Protein AF-A0A439KAZ8-F1 (afdb_monomer)

Solvent-accessible surface area (backbone atoms only — not comparable to full-atom values): 4893 Å² total; per-residue (Å²): 91,75,58,44,74,49,67,38,80,48,71,54,53,93,57,64,35,56,37,33,40,60,22,34,46,27,37,37,38,39,65,33,69,65,40,39,59,51,28,49,86,87,20,62,66,23,35,38,26,29,75,41,46,41,61,51,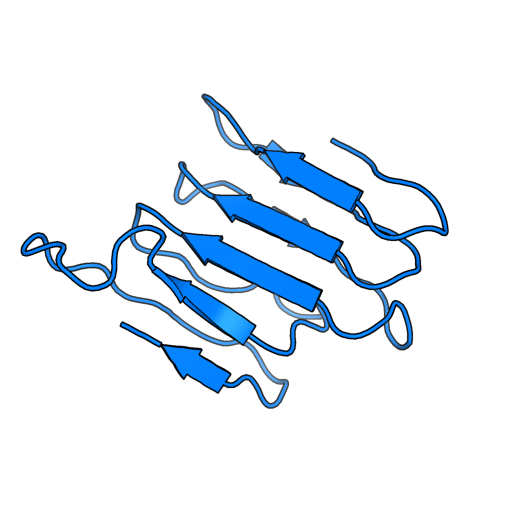41,79,84,37,55,48,48,31,43,30,43,70,51,69,85,58,84,75,89,62,54,81,41,76,45,94,66,84,54,48,78,43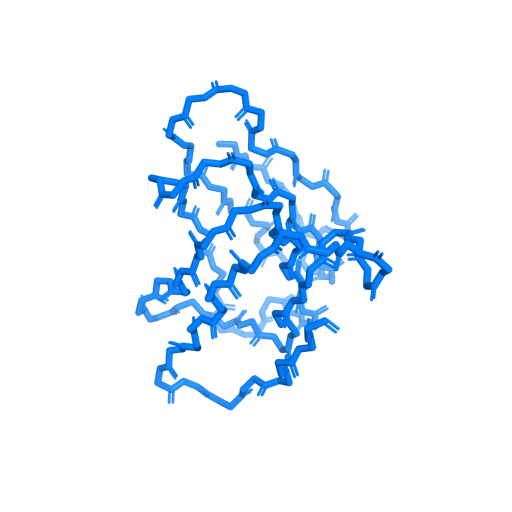,105

Foldseek 3Di:
DEADQEEEEEEQPPDAEEYEHQAYEYEYEAEDQNHAYAYAPHRYAYEYEYCAAYEYDERHDHAEYEHPDLPDPDDHHYHYYPDHHHYYD

Secondary structure (DSSP, 8-state):
-B--SS--EEE--SS--EEB--SS--EEEE-STT-EE---TTS-S-EEEESS-EEPPTT---SEEEES-TT--S---EE--SS--EEE-

Mean predicted aligned error: 2.5 Å

pLDDT: mean 96.09, std 2.54, range [87.62, 98.5]

Structure (mmCIF, N/CA/C/O backbone):
data_AF-A0A439KAZ8-F1
#
_entry.id   AF-A0A439KAZ8-F1
#
loop_
_atom_site.group_PDB
_atom_site.id
_atom_site.type_symbol
_atom_site.label_atom_id
_atom_site.label_alt_id
_atom_site.label_comp_id
_atom_site.label_asym_id
_atom_site.label_entity_id
_atom_site.label_seq_id
_atom_site.pdbx_PDB_ins_code
_atom_sit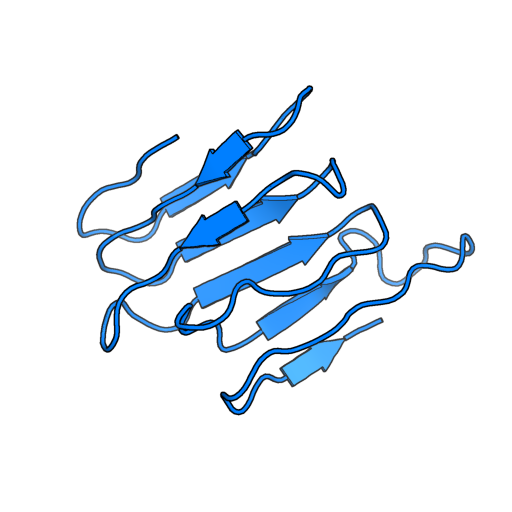e.Cartn_x
_atom_site.Cartn_y
_atom_site.Cartn_z
_atom_site.occupancy
_atom_site.B_iso_or_equiv
_atom_site.auth_seq_id
_atom_site.auth_comp_id
_atom_site.auth_asym_id
_atom_site.auth_atom_id
_atom_site.pdbx_PDB_model_num
ATOM 1 N N . ILE A 1 1 ? -8.711 3.706 -11.568 1.00 94.94 1 ILE A N 1
ATOM 2 C CA . ILE A 1 1 ? -7.865 4.892 -11.329 1.00 94.94 1 ILE A CA 1
ATOM 3 C C . ILE A 1 1 ? -6.442 4.546 -11.741 1.00 94.94 1 ILE A C 1
ATOM 5 O O . ILE A 1 1 ? -5.984 3.455 -11.426 1.00 94.94 1 ILE A O 1
ATOM 9 N N . GLN A 1 2 ? -5.790 5.401 -12.523 1.00 95.69 2 GLN A N 1
ATOM 10 C CA . GLN A 1 2 ? -4.476 5.112 -13.098 1.00 95.69 2 GLN A CA 1
ATOM 11 C C . GLN A 1 2 ? -3.511 6.271 -12.856 1.00 95.69 2 GLN A C 1
ATOM 13 O O . GLN A 1 2 ? -3.904 7.432 -12.984 1.00 95.69 2 GLN A O 1
ATOM 18 N N . GLY A 1 3 ? -2.275 5.922 -12.521 1.00 95.75 3 GLY A N 1
ATOM 19 C CA . GLY A 1 3 ? -1.123 6.797 -12.427 1.00 95.75 3 GLY A CA 1
ATOM 20 C C . GLY A 1 3 ? -0.395 6.971 -13.762 1.00 95.75 3 GLY A C 1
ATOM 21 O O . GLY A 1 3 ? -0.992 6.935 -14.842 1.00 95.75 3 GLY A O 1
ATOM 22 N N . ASN A 1 4 ? 0.911 7.187 -13.682 1.00 94.69 4 ASN A N 1
ATOM 23 C CA . ASN A 1 4 ? 1.852 7.376 -14.777 1.00 94.69 4 ASN A CA 1
ATOM 24 C C . ASN A 1 4 ? 3.245 6.863 -14.363 1.00 94.69 4 ASN A C 1
ATOM 26 O O . ASN A 1 4 ? 3.405 6.253 -13.328 1.00 94.69 4 ASN A O 1
ATOM 30 N N . ALA A 1 5 ? 4.281 7.098 -15.169 1.00 94.88 5 ALA A N 1
ATOM 31 C CA . ALA A 1 5 ? 5.626 6.577 -14.891 1.00 94.88 5 ALA A CA 1
ATOM 32 C C . ALA A 1 5 ? 6.406 7.312 -13.771 1.00 94.88 5 ALA A C 1
ATOM 34 O O . ALA A 1 5 ? 7.621 7.137 -13.661 1.00 94.88 5 ALA A O 1
ATOM 35 N N . GLY A 1 6 ? 5.763 8.195 -13.007 1.00 96.06 6 GLY A N 1
ATOM 36 C CA . GLY A 1 6 ? 6.365 8.907 -11.883 1.00 96.06 6 GLY A CA 1
ATOM 37 C C . GLY A 1 6 ? 5.646 8.601 -10.575 1.00 96.06 6 GLY A C 1
ATOM 38 O O . GLY A 1 6 ? 4.538 8.099 -10.584 1.00 96.06 6 GLY A O 1
ATOM 39 N N . ALA A 1 7 ? 6.241 9.004 -9.451 1.00 97.69 7 ALA A N 1
ATOM 40 C CA . ALA A 1 7 ? 5.660 8.788 -8.126 1.00 97.69 7 ALA A CA 1
ATOM 41 C C . ALA A 1 7 ? 4.281 9.456 -7.982 1.00 97.69 7 ALA A C 1
ATOM 43 O O . ALA A 1 7 ? 4.141 10.680 -8.105 1.00 97.69 7 ALA A O 1
ATOM 44 N N . ASN A 1 8 ? 3.253 8.659 -7.728 1.00 98.19 8 ASN A N 1
ATOM 45 C CA . ASN A 1 8 ? 1.863 9.071 -7.644 1.00 98.19 8 ASN A CA 1
ATOM 46 C C . ASN A 1 8 ? 1.274 8.783 -6.266 1.00 98.19 8 ASN A C 1
ATOM 48 O O . ASN A 1 8 ? 1.690 7.889 -5.535 1.00 98.19 8 ASN A O 1
ATOM 52 N N . VAL A 1 9 ? 0.256 9.569 -5.920 1.00 98.00 9 VAL A N 1
ATOM 53 C CA . VAL A 1 9 ? -0.611 9.303 -4.775 1.00 98.00 9 VAL A CA 1
ATOM 54 C C . VAL A 1 9 ? -2.011 9.071 -5.316 1.00 98.00 9 VAL A C 1
ATOM 56 O O . VAL A 1 9 ? -2.600 9.963 -5.930 1.00 98.00 9 VAL A O 1
ATOM 59 N N . ILE A 1 10 ? -2.517 7.862 -5.119 1.00 97.94 10 ILE A N 1
ATOM 60 C CA . ILE A 1 10 ? -3.747 7.366 -5.721 1.00 97.94 10 ILE A CA 1
ATOM 61 C C . ILE A 1 10 ? -4.729 7.045 -4.596 1.00 97.94 10 ILE A C 1
ATOM 63 O O . ILE A 1 10 ? -4.453 6.231 -3.719 1.00 97.94 10 ILE A O 1
ATOM 67 N N . PHE A 1 11 ? -5.881 7.708 -4.617 1.00 97.69 11 PHE A N 1
ATOM 68 C CA . PHE A 1 11 ? -6.960 7.497 -3.656 1.00 97.69 11 PHE A CA 1
ATOM 69 C C . PHE A 1 11 ? -8.061 6.674 -4.318 1.00 97.69 11 PHE A C 1
ATOM 71 O O . PHE A 1 11 ? -8.524 7.082 -5.382 1.00 97.69 11 PHE A O 1
ATOM 78 N N . GLY A 1 12 ? -8.466 5.559 -3.699 1.00 95.19 12 GLY A N 1
ATOM 79 C CA . GLY A 1 12 ? -9.608 4.754 -4.147 1.00 95.19 12 GLY A CA 1
ATOM 80 C C . GLY A 1 12 ? -10.888 5.579 -4.110 1.00 95.19 12 GLY A C 1
ATOM 81 O O . GLY A 1 12 ? -11.535 5.775 -5.134 1.00 95.19 12 GLY A O 1
ATOM 82 N N . GLY A 1 13 ? -11.149 6.206 -2.962 1.00 93.12 13 GLY A N 1
ATOM 83 C CA . GLY A 1 13 ? -12.378 6.951 -2.756 1.00 93.12 13 GLY A CA 1
ATOM 84 C C . GLY A 1 13 ? -13.561 5.999 -2.587 1.00 93.12 13 GLY A C 1
ATOM 85 O O . GLY A 1 13 ? -13.421 4.797 -2.403 1.00 93.12 13 GLY A O 1
ATOM 86 N N . GLY A 1 14 ? -14.774 6.546 -2.642 1.00 88.81 14 GLY A N 1
ATOM 87 C CA . GLY A 1 14 ? -15.960 5.736 -2.393 1.00 88.81 14 GLY A CA 1
ATOM 88 C C . GLY A 1 14 ? -16.242 4.746 -3.522 1.00 88.81 14 GLY A C 1
ATOM 89 O O . GLY A 1 14 ? -16.463 5.157 -4.656 1.00 88.81 14 GLY A O 1
ATOM 90 N N . GLY A 1 15 ? -16.398 3.473 -3.177 1.00 96.06 15 GLY A N 1
ATOM 91 C CA . GLY A 1 15 ? -16.743 2.427 -4.139 1.00 96.06 15 GLY A CA 1
ATOM 92 C C . GLY A 1 15 ? -15.742 1.292 -4.078 1.00 96.06 15 GLY A C 1
ATOM 93 O O . GLY A 1 15 ? -15.010 1.195 -3.113 1.00 96.06 15 GLY A O 1
ATOM 94 N N . ALA A 1 16 ? -15.787 0.385 -5.049 1.00 97.25 16 ALA A N 1
ATOM 95 C CA . ALA A 1 16 ? -14.753 -0.625 -5.224 1.00 97.25 16 ALA A CA 1
ATOM 96 C C . ALA A 1 16 ? -13.956 -0.246 -6.471 1.00 97.25 16 ALA A C 1
ATOM 98 O O . ALA A 1 16 ? -14.478 -0.336 -7.588 1.00 97.25 16 ALA A O 1
ATOM 99 N N . ASP A 1 17 ? -12.711 0.171 -6.279 1.00 98.06 17 ASP A N 1
ATOM 100 C CA . ASP A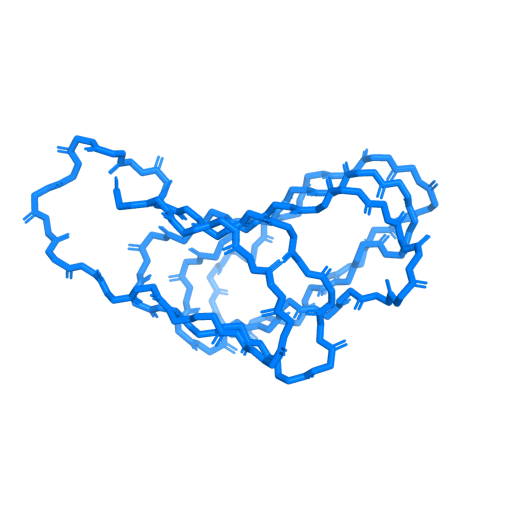 1 17 ? -11.896 0.784 -7.318 1.00 98.06 17 ASP A CA 1
ATOM 101 C C . ASP A 1 17 ? -10.691 -0.073 -7.694 1.00 98.06 17 ASP A C 1
ATOM 103 O O . ASP A 1 17 ? -10.069 -0.738 -6.875 1.00 98.06 17 ASP A O 1
ATOM 107 N N . THR A 1 18 ? -10.318 -0.056 -8.972 1.00 97.56 18 THR A N 1
ATOM 108 C CA . THR A 1 18 ? -9.048 -0.646 -9.423 1.00 97.56 18 THR A CA 1
ATOM 109 C C . THR A 1 18 ? -8.019 0.455 -9.606 1.00 97.56 18 THR A C 1
ATOM 111 O O . THR A 1 18 ? -8.226 1.344 -10.430 1.00 97.56 18 THR A O 1
ATOM 114 N N . MET A 1 19 ? -6.919 0.395 -8.865 1.00 97.81 19 MET A N 1
ATOM 115 C CA . MET A 1 19 ? -5.831 1.367 -8.840 1.00 97.81 19 MET A CA 1
ATOM 116 C C . MET A 1 19 ? -4.555 0.765 -9.439 1.00 97.81 19 MET A C 1
ATOM 118 O O . MET A 1 19 ? -4.180 -0.353 -9.093 1.00 97.81 19 MET A O 1
ATOM 122 N N . VAL A 1 20 ? -3.910 1.500 -10.344 1.00 97.50 20 VAL A N 1
ATOM 123 C CA . VAL A 1 20 ? -2.666 1.110 -11.035 1.00 97.50 20 VAL A CA 1
ATOM 124 C C . VAL A 1 20 ? -1.733 2.315 -11.052 1.00 97.50 20 VAL A C 1
ATOM 126 O O . VAL A 1 20 ? -2.183 3.382 -11.468 1.00 97.50 20 VAL A O 1
ATOM 129 N N . GLY A 1 21 ? -0.478 2.168 -10.650 1.00 95.56 21 GLY A N 1
ATOM 130 C CA . GLY A 1 21 ? 0.520 3.243 -10.595 1.00 95.56 21 GLY A CA 1
ATOM 131 C C . GLY A 1 21 ? 1.394 3.311 -11.826 1.00 95.56 21 GLY A C 1
ATOM 132 O O . GLY A 1 21 ? 1.576 4.387 -12.379 1.00 95.56 21 GLY A O 1
ATOM 133 N N . TYR A 1 22 ? 1.744 2.142 -12.365 1.00 94.69 22 TYR A N 1
ATOM 134 C CA . TYR A 1 22 ? 2.709 1.918 -13.443 1.00 94.69 22 TYR A CA 1
ATOM 135 C C . TYR A 1 22 ? 4.161 1.936 -12.976 1.00 94.69 22 TYR A C 1
ATOM 137 O O . TYR A 1 22 ? 4.729 0.865 -12.787 1.00 94.69 22 TYR A O 1
ATOM 145 N N . GLY A 1 23 ? 4.801 3.099 -12.927 1.00 93.56 23 GLY A N 1
ATOM 146 C CA . GLY A 1 23 ? 6.221 3.184 -12.611 1.00 93.56 23 GLY A CA 1
ATOM 147 C C . GLY A 1 23 ? 6.499 4.367 -11.707 1.00 93.56 23 GLY A C 1
ATOM 148 O O . GLY A 1 23 ? 5.782 5.356 -11.742 1.00 93.56 23 GLY A O 1
ATOM 149 N N . GLY A 1 24 ? 7.592 4.302 -10.960 1.00 96.81 24 GLY A N 1
ATOM 150 C CA . GLY A 1 24 ? 7.823 5.224 -9.858 1.00 96.81 24 GLY A CA 1
ATOM 15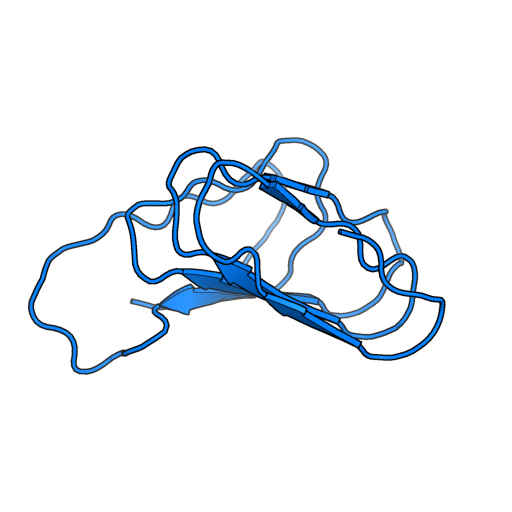1 C C . GLY A 1 24 ? 7.407 4.597 -8.534 1.00 96.81 24 GLY A C 1
ATOM 152 O O . GLY A 1 24 ? 7.018 3.445 -8.475 1.00 96.81 24 GLY A O 1
ATOM 153 N N . ASN A 1 25 ? 7.586 5.350 -7.450 1.00 97.75 25 ASN A N 1
ATOM 154 C CA . ASN A 1 25 ? 7.243 4.879 -6.112 1.00 97.75 25 ASN A CA 1
ATOM 155 C C . ASN A 1 25 ? 5.873 5.437 -5.740 1.00 97.75 25 ASN A C 1
ATOM 157 O O . ASN A 1 25 ? 5.765 6.627 -5.419 1.00 97.75 25 ASN A O 1
ATOM 161 N N . ASP A 1 26 ? 4.865 4.584 -5.766 1.00 98.31 26 ASP A N 1
ATOM 162 C CA . ASP A 1 26 ? 3.467 4.963 -5.671 1.00 98.31 26 ASP A CA 1
ATOM 163 C C . ASP A 1 26 ? 2.879 4.719 -4.276 1.00 98.31 26 ASP A C 1
ATOM 165 O O . ASP A 1 26 ? 3.305 3.858 -3.499 1.00 98.31 26 ASP A O 1
ATOM 169 N N . GLY A 1 27 ? 1.896 5.546 -3.921 1.00 98.06 27 GLY A N 1
ATOM 170 C CA . GLY A 1 27 ? 1.155 5.480 -2.667 1.00 98.06 27 GLY A CA 1
ATOM 171 C C . GLY A 1 27 ? -0.340 5.321 -2.913 1.00 98.06 27 GLY A C 1
ATOM 172 O O . GLY A 1 27 ? -0.964 6.196 -3.507 1.00 98.06 27 GLY A O 1
ATOM 173 N N . TYR A 1 28 ? -0.928 4.248 -2.398 1.00 98.44 28 TYR A N 1
ATOM 174 C CA . TYR A 1 28 ? -2.340 3.912 -2.546 1.00 98.44 28 TYR A CA 1
ATOM 175 C C . TYR A 1 28 ? -3.087 4.111 -1.239 1.00 98.44 28 TYR A C 1
ATOM 177 O O . TYR A 1 28 ? -2.638 3.645 -0.193 1.00 98.44 28 TYR A O 1
ATOM 185 N N . TYR A 1 29 ? -4.259 4.731 -1.306 1.00 98.12 29 TYR A N 1
ATOM 186 C CA . TYR A 1 29 ? -5.186 4.830 -0.185 1.00 98.12 29 TYR A CA 1
ATOM 187 C C . TYR A 1 29 ? -6.426 3.996 -0.475 1.00 98.12 29 TYR A C 1
ATOM 189 O O . TYR A 1 29 ? -7.166 4.290 -1.410 1.00 98.12 29 TYR A O 1
ATOM 197 N N . VAL A 1 30 ? -6.618 2.962 0.341 1.00 98.06 30 VAL A N 1
ATOM 198 C CA . VAL A 1 30 ? -7.739 2.023 0.272 1.00 98.06 30 VAL A CA 1
ATOM 199 C C . VAL A 1 30 ? -8.742 2.355 1.372 1.00 98.06 30 VAL A C 1
ATOM 201 O O . VAL A 1 30 ? -8.412 2.362 2.569 1.00 98.06 30 VAL A O 1
ATOM 204 N N . ASP A 1 31 ? -9.982 2.598 0.971 1.00 96.75 31 ASP A N 1
ATOM 205 C CA . ASP A 1 31 ? -11.110 2.834 1.873 1.00 96.75 31 ASP A CA 1
ATOM 206 C C . ASP A 1 31 ? -12.265 1.850 1.683 1.00 96.75 31 ASP A C 1
ATOM 208 O O . ASP A 1 31 ? -13.188 1.820 2.502 1.00 96.75 31 ASP A O 1
ATOM 212 N N . ASN A 1 32 ? -12.159 0.944 0.708 1.00 97.06 32 ASN A N 1
ATOM 213 C CA . ASN A 1 32 ? -13.110 -0.138 0.518 1.00 97.06 32 ASN A CA 1
ATOM 214 C C . ASN A 1 32 ? -12.429 -1.507 0.411 1.00 97.06 32 ASN A C 1
ATOM 216 O O . ASN A 1 32 ? -11.406 -1.681 -0.242 1.00 97.06 32 ASN A O 1
ATOM 220 N N . ALA A 1 33 ? -13.036 -2.531 1.014 1.00 96.00 33 ALA A N 1
ATOM 221 C CA . ALA A 1 33 ? -12.521 -3.901 0.942 1.00 96.00 33 ALA A CA 1
ATOM 222 C C . ALA A 1 33 ? -12.566 -4.493 -0.483 1.00 96.00 33 ALA A C 1
ATOM 224 O O . ALA A 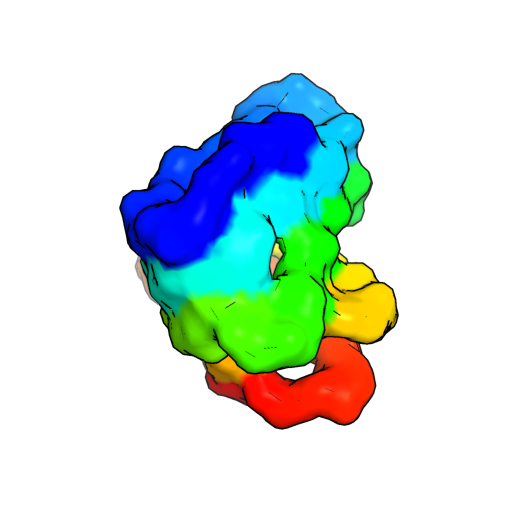1 33 ? -11.919 -5.503 -0.749 1.00 96.00 33 ALA A O 1
ATOM 225 N N . GLY A 1 34 ? -13.358 -3.896 -1.379 1.00 96.88 34 GLY A N 1
ATOM 226 C CA . GLY A 1 34 ? -13.442 -4.244 -2.793 1.00 96.88 34 GLY A CA 1
ATOM 227 C C . GLY A 1 34 ? -12.405 -3.555 -3.682 1.00 96.88 34 GLY A C 1
ATOM 228 O O . GLY A 1 34 ? -12.354 -3.885 -4.870 1.00 96.88 34 GLY A O 1
ATOM 229 N N . ASP A 1 35 ? -11.598 -2.637 -3.141 1.00 98.31 35 ASP A N 1
ATOM 230 C CA . ASP A 1 35 ? -10.521 -2.000 -3.896 1.00 98.31 35 ASP A CA 1
ATOM 231 C C . ASP A 1 35 ? -9.491 -3.034 -4.360 1.00 98.31 35 ASP A C 1
ATOM 233 O O . ASP A 1 35 ? -9.328 -4.111 -3.784 1.00 98.31 35 ASP A O 1
ATOM 237 N N . LYS A 1 36 ? -8.789 -2.721 -5.445 1.00 97.56 36 LYS A N 1
ATOM 238 C CA . LYS A 1 36 ? -7.719 -3.549 -5.995 1.00 97.56 36 LYS A CA 1
ATOM 239 C C . LYS A 1 36 ? -6.558 -2.670 -6.388 1.00 97.56 36 LYS A C 1
ATOM 241 O O . LYS A 1 36 ? -6.683 -1.853 -7.294 1.00 97.56 36 LYS A O 1
ATOM 246 N N . VAL A 1 37 ? -5.424 -2.878 -5.739 1.00 97.88 37 VAL A N 1
ATOM 247 C CA . VAL A 1 37 ? -4.146 -2.288 -6.136 1.00 97.88 37 VAL A CA 1
ATOM 248 C C . VAL A 1 37 ? -3.416 -3.296 -7.015 1.00 97.88 37 VAL A C 1
ATOM 250 O O . VAL A 1 37 ? -3.235 -4.441 -6.601 1.00 97.88 37 VAL A O 1
ATOM 253 N N . ASN A 1 38 ? -3.048 -2.867 -8.220 1.00 96.25 38 ASN A N 1
ATOM 254 C CA . ASN A 1 38 ? -2.382 -3.684 -9.224 1.00 96.25 38 ASN A CA 1
ATOM 255 C C . ASN A 1 38 ? -1.083 -3.006 -9.658 1.00 96.25 38 ASN A C 1
ATOM 257 O O . ASN A 1 38 ? -1.104 -2.148 -10.539 1.00 96.25 38 ASN A O 1
ATOM 261 N N . GLU A 1 39 ? 0.026 -3.459 -9.085 1.00 96.00 39 GLU A N 1
ATOM 262 C CA . GLU A 1 39 ? 1.367 -2.979 -9.408 1.00 96.00 39 GLU A CA 1
ATOM 263 C C . GLU A 1 39 ? 2.200 -4.026 -10.128 1.00 96.00 39 GLU A C 1
ATOM 265 O O . GLU A 1 39 ? 2.220 -5.205 -9.763 1.00 96.00 39 GLU A O 1
ATOM 270 N N . ALA A 1 40 ? 2.870 -3.577 -11.188 1.00 91.38 40 ALA A N 1
ATOM 271 C CA . ALA A 1 40 ? 3.704 -4.422 -12.021 1.00 91.38 40 ALA A CA 1
ATOM 272 C C . ALA A 1 40 ? 5.082 -4.641 -11.391 1.00 91.38 40 ALA A C 1
ATOM 274 O O . ALA A 1 40 ? 5.608 -3.799 -10.667 1.00 91.38 40 ALA A O 1
ATOM 275 N N . MET A 1 41 ? 5.706 -5.767 -11.743 1.00 90.56 41 MET A N 1
ATOM 276 C CA . MET A 1 41 ? 7.064 -6.048 -11.303 1.00 90.56 41 MET A CA 1
ATOM 277 C C . MET A 1 41 ? 8.044 -4.981 -11.812 1.00 90.56 41 MET A C 1
ATOM 279 O O . MET A 1 41 ? 8.100 -4.715 -13.013 1.00 90.56 41 MET A O 1
ATOM 283 N N . GLY A 1 42 ? 8.849 -4.419 -10.911 1.00 87.62 42 GLY A N 1
ATOM 284 C CA . GLY A 1 42 ? 9.806 -3.358 -11.230 1.00 87.62 42 GLY A CA 1
ATOM 285 C C . GLY A 1 42 ? 9.179 -1.968 -11.384 1.00 87.62 42 GLY A C 1
ATOM 286 O O . GLY A 1 42 ? 9.840 -1.096 -11.949 1.00 87.62 42 GLY A O 1
ATOM 287 N N . GLY A 1 43 ? 7.943 -1.773 -10.905 1.00 88.06 43 GLY A N 1
ATOM 288 C CA . GLY A 1 43 ? 7.262 -0.474 -10.850 1.00 88.06 43 GLY A CA 1
ATOM 289 C C . GLY A 1 43 ? 7.981 0.521 -9.941 1.00 88.06 43 GLY A C 1
ATOM 290 O O . GLY A 1 43 ? 8.278 1.631 -10.374 1.00 88.06 43 GLY A O 1
ATOM 291 N N . GLY A 1 44 ? 8.413 0.082 -8.760 1.00 94.88 44 GLY A N 1
ATOM 292 C CA . GLY A 1 44 ? 9.167 0.905 -7.826 1.00 94.88 44 GLY A CA 1
ATOM 293 C C . GLY A 1 44 ? 9.172 0.308 -6.427 1.00 94.88 44 GLY A C 1
ATOM 294 O O . GLY A 1 44 ? 9.338 -0.898 -6.263 1.00 94.88 44 GLY A O 1
ATOM 295 N N . ILE A 1 45 ? 9.096 1.185 -5.422 1.00 96.62 45 ILE A N 1
ATOM 296 C CA . ILE A 1 45 ? 8.867 0.838 -4.016 1.00 96.62 45 ILE A CA 1
ATOM 297 C C . ILE A 1 45 ? 7.533 1.444 -3.596 1.00 96.62 45 ILE A C 1
ATOM 299 O O . ILE A 1 45 ? 7.466 2.620 -3.199 1.00 96.62 45 ILE A O 1
ATOM 303 N N . ASP A 1 46 ? 6.515 0.602 -3.594 1.00 98.00 46 ASP A N 1
ATOM 304 C CA . ASP A 1 46 ? 5.118 0.998 -3.577 1.00 98.00 46 ASP A CA 1
ATOM 305 C C . ASP A 1 46 ? 4.475 0.714 -2.218 1.00 98.00 46 ASP A C 1
ATOM 307 O O . ASP A 1 46 ? 4.883 -0.172 -1.451 1.00 98.00 46 ASP A O 1
ATOM 311 N N . ARG A 1 47 ? 3.497 1.544 -1.850 1.00 98.00 47 ARG A N 1
ATOM 312 C CA . ARG A 1 47 ? 2.906 1.555 -0.505 1.00 98.00 47 ARG A CA 1
ATOM 313 C C . ARG A 1 47 ? 1.396 1.579 -0.569 1.00 98.00 47 ARG A C 1
ATOM 315 O O . ARG A 1 47 ? 0.819 2.453 -1.200 1.00 98.00 47 ARG A O 1
ATOM 322 N N . VAL A 1 48 ? 0.750 0.698 0.182 1.00 98.50 48 VAL A N 1
ATOM 323 C CA . VAL A 1 48 ? -0.697 0.709 0.391 1.00 98.50 48 VAL A CA 1
ATOM 324 C C . VAL A 1 48 ? -1.007 1.117 1.824 1.00 98.50 48 VAL A C 1
ATOM 326 O O . VAL A 1 48 ? -0.513 0.511 2.773 1.00 98.50 48 VAL A O 1
ATOM 329 N N . HIS A 1 49 ? -1.867 2.117 1.973 1.00 98.25 49 HIS A N 1
ATOM 330 C CA . HIS A 1 49 ? -2.450 2.555 3.230 1.00 98.25 49 HIS A CA 1
ATOM 331 C C . HIS A 1 49 ? -3.941 2.221 3.243 1.00 98.25 49 HIS A C 1
ATOM 333 O O . HIS A 1 49 ? -4.717 2.795 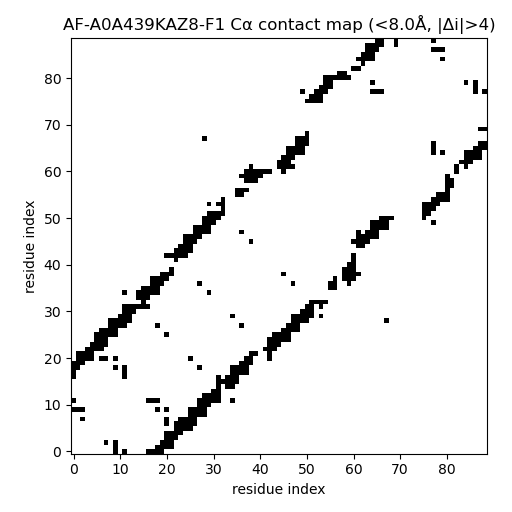2.483 1.00 98.25 49 HIS A O 1
ATOM 339 N N . ALA A 1 50 ? -4.355 1.310 4.119 1.00 97.69 50 ALA A N 1
ATOM 340 C CA . ALA A 1 50 ? -5.743 0.884 4.233 1.00 97.69 50 ALA A CA 1
ATOM 341 C C . ALA A 1 50 ? -6.405 1.442 5.500 1.00 97.69 50 ALA A C 1
ATOM 343 O O . ALA A 1 50 ? -5.825 1.438 6.588 1.00 97.69 50 ALA A O 1
ATOM 344 N N . SER A 1 51 ? -7.638 1.923 5.356 1.00 96.62 51 SER A N 1
ATOM 345 C CA . SER A 1 51 ? -8.505 2.322 6.477 1.00 96.62 51 SER A CA 1
ATOM 346 C C . SER A 1 51 ? -9.518 1.235 6.870 1.00 96.62 51 SER A C 1
ATOM 348 O O . SER A 1 51 ? -10.200 1.354 7.886 1.00 96.62 51 SER A O 1
ATOM 350 N N . VAL A 1 52 ? -9.579 0.154 6.089 1.00 96.62 52 VAL A N 1
ATOM 351 C CA . VAL A 1 52 ? -10.445 -1.017 6.272 1.00 96.62 52 VAL A CA 1
ATOM 352 C C . VAL A 1 52 ? -9.614 -2.300 6.253 1.00 96.62 52 VAL A C 1
ATOM 354 O O . VAL A 1 52 ? -8.431 -2.280 5.916 1.00 96.62 52 VAL A O 1
ATOM 357 N N . SER A 1 53 ? -10.224 -3.437 6.609 1.00 97.50 53 SER A N 1
ATOM 358 C CA . SER A 1 53 ? -9.566 -4.734 6.404 1.00 97.50 53 SER A CA 1
ATOM 359 C C . SER A 1 53 ? -9.328 -4.950 4.912 1.00 97.50 53 SER A C 1
ATOM 361 O O . SER A 1 53 ? -10.264 -4.832 4.122 1.00 97.50 53 SER A O 1
ATOM 363 N N . TYR A 1 54 ? -8.091 -5.259 4.539 1.00 98.00 54 TYR A N 1
ATOM 364 C CA . TYR A 1 54 ? -7.668 -5.294 3.149 1.00 98.00 54 TYR A CA 1
ATOM 365 C C . TYR A 1 54 ? -6.651 -6.403 2.898 1.00 98.00 54 TYR A C 1
ATOM 367 O O . TYR A 1 54 ? -5.793 -6.692 3.738 1.00 98.00 54 TYR A O 1
ATOM 375 N N . ALA A 1 55 ? -6.755 -7.010 1.721 1.00 98.12 55 ALA A N 1
ATOM 376 C CA . ALA A 1 55 ? -5.834 -8.019 1.236 1.00 98.12 55 ALA A CA 1
ATOM 377 C C . ALA A 1 55 ? -5.241 -7.563 -0.095 1.00 98.12 55 ALA A C 1
ATOM 379 O O . ALA A 1 55 ? -5.973 -7.135 -0.987 1.00 98.12 55 ALA A O 1
ATOM 380 N N . LEU A 1 56 ? -3.922 -7.672 -0.234 1.00 97.94 56 LEU A N 1
ATOM 381 C CA . LEU A 1 56 ? -3.267 -7.396 -1.506 1.00 97.94 56 LEU A CA 1
ATOM 382 C C . LEU A 1 56 ? -3.718 -8.401 -2.569 1.00 97.94 56 LEU A C 1
ATOM 384 O O . LEU A 1 56 ? -3.814 -9.602 -2.313 1.00 97.94 56 LEU A O 1
ATOM 388 N N . ALA A 1 57 ? -3.968 -7.904 -3.780 1.00 96.50 57 ALA A N 1
ATOM 389 C CA . ALA A 1 57 ? -4.264 -8.759 -4.917 1.00 96.50 57 ALA A CA 1
ATOM 390 C C . ALA A 1 57 ? -3.044 -9.627 -5.252 1.00 96.50 57 ALA A C 1
ATOM 392 O O . ALA A 1 57 ? -1.906 -9.156 -5.196 1.00 96.50 57 ALA A O 1
ATOM 393 N N . ALA A 1 58 ? -3.279 -10.884 -5.631 1.00 96.50 58 ALA A N 1
ATOM 394 C CA . ALA A 1 58 ? -2.220 -11.731 -6.166 1.00 96.50 58 ALA A CA 1
ATOM 395 C C . ALA A 1 58 ? -1.601 -11.076 -7.412 1.00 96.50 58 ALA A C 1
ATOM 397 O O . ALA A 1 58 ? -2.305 -10.483 -8.231 1.00 96.50 58 ALA A O 1
ATOM 398 N N . GLY A 1 59 ? -0.289 -11.177 -7.548 1.00 95.44 59 GLY A N 1
ATOM 399 C CA . GLY A 1 59 ? 0.497 -10.616 -8.639 1.00 95.44 59 GLY A CA 1
ATOM 400 C C . GLY A 1 59 ? 0.885 -9.148 -8.460 1.00 95.44 59 GLY A C 1
ATOM 401 O O . GLY A 1 59 ? 1.704 -8.670 -9.237 1.00 95.44 59 GLY A O 1
ATOM 402 N N . SER A 1 60 ? 0.348 -8.441 -7.456 1.00 96.69 60 SER A N 1
ATOM 403 C CA . SER A 1 60 ? 0.693 -7.036 -7.210 1.00 96.69 60 SER A CA 1
ATOM 404 C C . SER A 1 60 ? 1.977 -6.916 -6.395 1.00 96.69 60 SER A C 1
ATOM 406 O O . SER A 1 60 ? 2.029 -7.370 -5.249 1.00 96.69 60 SER A O 1
ATOM 408 N N . GLN A 1 61 ? 2.995 -6.257 -6.943 1.00 96.25 61 GLN A N 1
ATOM 409 C CA . GLN A 1 61 ? 4.230 -5.993 -6.209 1.00 96.25 61 GLN A CA 1
ATOM 410 C C . GLN A 1 61 ? 4.053 -4.762 -5.308 1.00 96.25 61 GLN A C 1
ATOM 412 O O . GLN A 1 61 ? 3.988 -3.650 -5.802 1.00 96.25 61 GLN A O 1
ATOM 417 N N . ILE A 1 62 ? 3.929 -4.970 -3.994 1.00 97.94 62 ILE A N 1
ATOM 418 C CA . ILE A 1 62 ? 3.817 -3.896 -2.995 1.00 97.94 62 ILE A CA 1
ATOM 419 C C . ILE A 1 62 ? 4.799 -4.167 -1.859 1.00 97.94 62 ILE A C 1
ATOM 421 O O . ILE A 1 62 ? 4.764 -5.235 -1.249 1.00 97.94 62 ILE A O 1
ATOM 425 N N . GLU A 1 63 ? 5.624 -3.184 -1.512 1.00 97.94 63 GLU A N 1
ATOM 426 C CA . GLU A 1 63 ? 6.660 -3.332 -0.485 1.00 97.94 63 GLU A CA 1
ATOM 427 C C . GLU A 1 63 ? 6.150 -3.027 0.929 1.00 97.94 63 GLU A C 1
ATOM 429 O O . GLU A 1 63 ? 6.669 -3.570 1.912 1.00 97.94 63 GLU A O 1
ATOM 434 N N . LEU A 1 64 ? 5.137 -2.165 1.061 1.00 98.25 64 LEU A N 1
ATOM 435 C CA . LEU A 1 64 ? 4.543 -1.791 2.347 1.00 98.25 64 LEU A CA 1
ATOM 436 C C . LEU A 1 64 ? 3.016 -1.843 2.293 1.00 98.25 64 LEU A C 1
ATOM 438 O O . LEU A 1 64 ? 2.399 -1.122 1.517 1.00 98.25 64 LEU A O 1
ATOM 442 N N . LEU A 1 65 ? 2.413 -2.600 3.206 1.00 98.38 65 LEU A N 1
ATOM 443 C CA . LEU A 1 65 ? 0.987 -2.534 3.515 1.00 98.38 65 LEU A CA 1
ATOM 444 C C . LEU A 1 65 ? 0.817 -2.009 4.943 1.00 98.38 65 LEU A C 1
ATOM 446 O O . LEU A 1 65 ? 1.299 -2.620 5.894 1.00 98.38 65 LEU A O 1
ATOM 450 N N . ALA A 1 66 ? 0.149 -0.876 5.116 1.00 98.12 66 ALA A N 1
ATOM 451 C CA . ALA A 1 66 ? 0.004 -0.230 6.412 1.00 98.12 66 ALA A CA 1
ATOM 452 C C . ALA A 1 66 ? -1.416 0.276 6.667 1.00 98.12 66 ALA A C 1
ATOM 454 O O . ALA A 1 66 ? -2.203 0.444 5.737 1.00 98.12 66 ALA A O 1
ATOM 455 N N . THR A 1 67 ? -1.741 0.567 7.925 1.00 97.50 67 THR A N 1
ATOM 456 C CA . THR A 1 67 ? -2.953 1.324 8.250 1.00 97.50 67 THR A CA 1
ATOM 457 C C . THR A 1 67 ? -2.790 2.792 7.849 1.00 97.50 67 THR A C 1
ATOM 459 O O . THR A 1 67 ? -1.679 3.332 7.785 1.00 97.50 67 THR A O 1
ATOM 462 N N . THR A 1 68 ? -3.899 3.472 7.557 1.00 95.75 68 THR A N 1
ATOM 463 C CA . THR A 1 68 ? -3.895 4.937 7.382 1.00 95.75 68 THR A CA 1
ATOM 464 C C . THR A 1 68 ? -3.701 5.674 8.708 1.00 95.75 68 THR A C 1
ATOM 466 O O . THR A 1 68 ? -3.235 6.812 8.712 1.00 95.75 68 THR A O 1
ATOM 469 N N . ASN A 1 69 ? -4.046 5.038 9.832 1.00 94.19 69 ASN A N 1
ATOM 470 C CA . ASN A 1 69 ? -3.926 5.603 11.169 1.00 94.19 69 ASN A CA 1
ATOM 471 C C . ASN A 1 69 ? -3.390 4.555 12.167 1.00 94.19 69 ASN A C 1
ATOM 473 O O . ASN A 1 69 ? -4.184 3.774 12.695 1.00 94.19 69 ASN A O 1
ATOM 477 N N . PRO A 1 70 ? -2.089 4.592 12.514 1.00 89.56 70 PRO A N 1
ATOM 478 C CA . PRO A 1 70 ? -1.479 3.643 13.453 1.00 89.56 70 PRO A CA 1
ATOM 479 C C . PRO A 1 70 ? -1.916 3.854 14.912 1.00 89.56 70 PRO A C 1
ATOM 481 O O . PRO A 1 70 ? -1.597 3.060 15.789 1.00 89.56 70 PRO A O 1
ATOM 484 N N . SER A 1 71 ? -2.623 4.950 15.210 1.00 93.56 71 SER A N 1
ATOM 485 C CA . SER A 1 71 ? -3.268 5.183 16.512 1.00 93.56 71 SER A CA 1
ATOM 486 C C . SER A 1 71 ? -4.754 4.803 16.505 1.00 93.56 71 SER A C 1
ATOM 488 O O . SER A 1 71 ? -5.468 5.085 17.469 1.00 93.56 71 SER A O 1
ATOM 490 N N . GLY A 1 72 ? -5.246 4.202 15.416 1.00 91.31 72 GLY A N 1
ATOM 491 C CA . GLY A 1 72 ? -6.611 3.706 15.312 1.00 91.31 72 GLY A CA 1
ATOM 492 C C . GLY A 1 72 ? -6.864 2.558 16.287 1.00 91.31 72 GLY A C 1
ATOM 493 O O . GLY A 1 72 ? -6.041 1.666 16.456 1.00 91.31 72 GLY A O 1
ATOM 494 N N . THR A 1 73 ? -8.025 2.572 16.937 1.00 91.88 73 THR A N 1
ATOM 495 C CA . THR A 1 73 ? -8.434 1.521 17.886 1.00 91.88 73 THR A CA 1
ATOM 496 C C . THR A 1 73 ? -9.398 0.507 17.274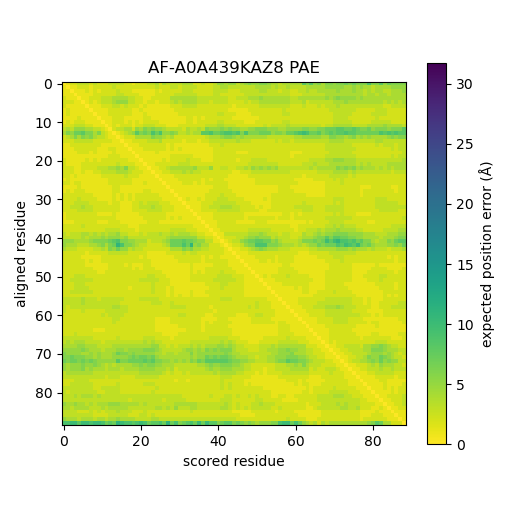 1.00 91.88 73 THR A C 1
ATOM 498 O O . THR A 1 73 ? -9.672 -0.528 17.878 1.00 91.88 73 THR A O 1
ATOM 501 N N . THR A 1 74 ? -9.926 0.792 16.080 1.00 93.75 74 THR A N 1
ATOM 502 C CA . THR A 1 74 ? -10.756 -0.155 15.329 1.00 93.75 74 THR A CA 1
ATOM 503 C C . THR A 1 74 ? -9.853 -1.211 14.711 1.00 93.75 74 THR A C 1
ATOM 505 O O . THR A 1 74 ? -8.950 -0.881 13.947 1.00 93.75 74 THR A O 1
ATOM 508 N N . ALA A 1 75 ? -10.099 -2.477 15.037 1.00 93.56 75 ALA A N 1
ATOM 509 C CA . ALA A 1 75 ? -9.327 -3.578 14.484 1.00 93.56 75 ALA A CA 1
ATOM 510 C C . ALA A 1 75 ? -9.587 -3.718 12.976 1.00 93.56 75 ALA A C 1
ATOM 512 O O . ALA A 1 75 ? -10.735 -3.850 12.548 1.00 93.56 75 ALA A O 1
ATOM 513 N N . ILE A 1 76 ? -8.511 -3.738 12.190 1.00 95.75 76 ILE A N 1
ATOM 514 C CA . ILE A 1 76 ? -8.534 -4.083 10.769 1.00 95.75 76 ILE A CA 1
ATOM 515 C C . ILE A 1 76 ? -7.488 -5.158 10.491 1.00 95.75 76 ILE A C 1
ATOM 517 O O . ILE A 1 76 ? -6.437 -5.199 11.128 1.00 95.75 76 ILE 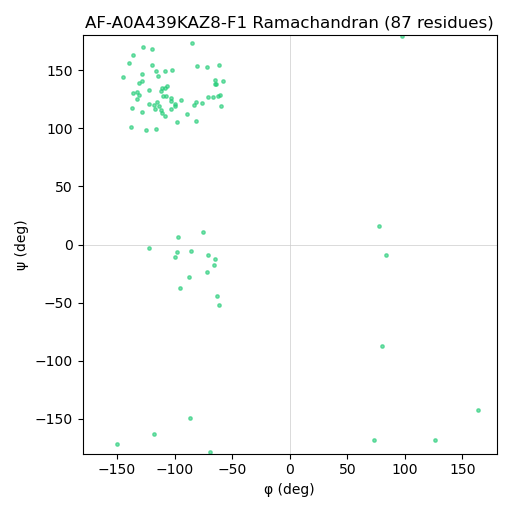A O 1
ATOM 521 N N . ASN A 1 77 ? -7.783 -6.039 9.541 1.00 97.12 77 ASN A N 1
ATOM 522 C CA . ASN A 1 77 ? -6.868 -7.092 9.127 1.00 97.12 77 ASN A CA 1
ATOM 523 C C . ASN A 1 77 ? -6.150 -6.663 7.851 1.00 97.12 77 ASN A C 1
ATOM 525 O O . ASN A 1 77 ? -6.797 -6.413 6.836 1.00 97.12 77 ASN A O 1
ATOM 529 N N . LEU A 1 78 ? -4.822 -6.608 7.903 1.00 98.00 78 LEU A N 1
ATOM 530 C CA . LEU A 1 78 ? -3.971 -6.368 6.744 1.00 98.00 78 LEU A CA 1
ATOM 531 C C . LEU A 1 78 ? -3.359 -7.693 6.301 1.00 98.00 78 LEU A C 1
ATOM 533 O O . LEU A 1 78 ? -2.614 -8.317 7.056 1.00 98.00 78 LEU A O 1
ATOM 537 N N . THR A 1 79 ? -3.689 -8.126 5.088 1.00 98.00 79 THR A N 1
ATOM 538 C CA . THR A 1 79 ? -3.231 -9.405 4.535 1.00 98.00 79 THR A CA 1
ATOM 539 C C . THR A 1 79 ? -2.325 -9.154 3.334 1.00 98.00 79 THR A C 1
ATOM 541 O O . THR A 1 79 ? -2.724 -8.498 2.371 1.00 98.00 79 THR A O 1
ATOM 544 N N . GLY A 1 80 ? -1.094 -9.664 3.398 1.00 98.00 80 GLY A N 1
ATOM 545 C CA . GLY A 1 80 ? -0.173 -9.656 2.262 1.00 98.00 80 GLY A CA 1
ATOM 546 C C . GLY A 1 80 ? -0.616 -10.599 1.136 1.00 98.00 80 GLY A C 1
ATOM 547 O O . GLY A 1 80 ? -1.643 -11.268 1.225 1.00 98.00 80 GLY A O 1
ATOM 548 N N . ASN A 1 81 ? 0.190 -10.668 0.085 1.00 97.25 81 ASN A N 1
ATOM 549 C CA . ASN A 1 81 ? 0.084 -11.648 -0.995 1.00 97.25 81 ASN A CA 1
ATOM 550 C C . ASN A 1 81 ? 1.354 -12.524 -1.056 1.00 97.25 81 ASN A C 1
ATOM 552 O O . ASN A 1 81 ? 2.113 -12.585 -0.091 1.00 97.25 81 ASN A O 1
ATOM 556 N N . GLU A 1 82 ? 1.589 -13.218 -2.169 1.00 97.38 82 GLU A N 1
ATOM 557 C CA . GLU A 1 82 ? 2.712 -14.142 -2.367 1.00 97.38 82 GLU A CA 1
ATOM 558 C C . GLU A 1 82 ? 4.111 -13.500 -2.353 1.00 97.38 82 GLU A C 1
ATOM 560 O O . GLU A 1 82 ? 5.109 -14.222 -2.288 1.00 97.38 82 GLU A O 1
ATOM 565 N N . PHE A 1 83 ? 4.203 -12.170 -2.420 1.00 95.94 83 PHE A N 1
ATOM 566 C CA . PHE A 1 83 ? 5.466 -11.444 -2.302 1.00 95.94 83 PHE A CA 1
ATOM 567 C C . PHE A 1 83 ? 5.847 -11.181 -0.839 1.00 95.94 83 PHE A C 1
ATOM 569 O O . PHE A 1 83 ? 5.091 -11.448 0.090 1.00 95.94 83 PHE A O 1
ATOM 576 N N . ALA A 1 84 ? 7.051 -10.652 -0.619 1.00 95.06 84 ALA A N 1
ATOM 577 C CA . ALA A 1 84 ? 7.479 -10.209 0.701 1.00 95.06 84 ALA A CA 1
ATOM 578 C C . ALA A 1 84 ? 7.095 -8.739 0.904 1.00 95.06 84 ALA A C 1
ATOM 580 O O . ALA A 1 84 ? 7.668 -7.862 0.262 1.00 95.06 84 ALA A O 1
ATOM 581 N N . GLN A 1 85 ? 6.162 -8.470 1.818 1.00 96.75 85 GLN A N 1
ATOM 582 C CA . GLN A 1 85 ? 5.758 -7.111 2.184 1.00 96.75 85 GLN A CA 1
ATOM 583 C C . GLN A 1 85 ? 6.089 -6.828 3.645 1.00 96.75 85 GLN A C 1
ATOM 585 O O . GLN A 1 85 ? 6.031 -7.701 4.513 1.00 96.75 85 GLN A O 1
ATOM 590 N N . THR A 1 86 ? 6.382 -5.567 3.942 1.00 98.25 86 THR A N 1
ATOM 591 C CA . THR A 1 86 ? 6.334 -5.078 5.318 1.00 98.25 86 THR A CA 1
ATOM 592 C C . THR A 1 86 ? 4.884 -4.758 5.658 1.00 98.25 86 THR A C 1
ATOM 594 O O . THR A 1 86 ? 4.275 -3.932 4.984 1.00 98.25 86 THR A O 1
ATOM 597 N N . ILE A 1 87 ? 4.330 -5.366 6.709 1.00 97.62 87 ILE A N 1
ATOM 598 C CA . ILE A 1 87 ? 2.963 -5.080 7.165 1.00 97.62 87 ILE A CA 1
ATOM 599 C C . ILE A 1 87 ? 3.011 -4.282 8.472 1.00 97.62 87 ILE A C 1
ATOM 601 O O . ILE A 1 87 ? 3.700 -4.687 9.410 1.00 97.62 87 ILE A O 1
ATOM 605 N N . LYS A 1 88 ? 2.311 -3.140 8.536 1.00 95.88 88 LYS A N 1
ATOM 606 C CA . LYS A 1 88 ? 2.271 -2.258 9.719 1.00 95.88 88 LYS A CA 1
ATOM 607 C C . LYS A 1 88 ? 0.838 -1.915 10.139 1.00 95.88 88 LYS A C 1
ATOM 609 O O . LYS A 1 88 ? 0.128 -1.230 9.410 1.00 95.88 88 LYS A O 1
ATOM 614 N N . GLY A 1 89 ? 0.452 -2.395 11.321 1.00 88.81 89 GLY A N 1
ATOM 615 C CA . GLY A 1 89 ? -0.790 -2.044 12.022 1.00 88.81 89 GLY A CA 1
ATOM 616 C C . GLY A 1 89 ? -0.744 -0.642 12.607 1.00 88.81 89 GLY A C 1
ATOM 617 O O . GLY A 1 89 ? 0.331 -0.291 13.140 1.00 88.81 89 GLY A O 1
#

Nearest PDB structures (foldseek):
  2ml1-assembly1_A  TM=5.797E-01  e=4.537E-01  Azotobacter vinelandii
  5cxl-assembly2_B  TM=4.017E-01  e=2.446E+00  Bordetella pertussis Tohama I

Sequence (89 aa):
IQGNAGANVIFGGGGADTMVGYGGNDGYYVDNAGDKVNEAMGGGIDRVHASVSYALAAGSQIELLATTNPSGTTAINLTGNEFAQTIKG

Radius of gyration: 11.79 Å; Cα contacts (8 Å, |Δi|>4): 244; chains: 1; bounding box: 26×23×33 Å